Protein AF-A0A514Z861-F1 (afdb_monomer_lite)

Organism: NCBI:txid2592653

Radius of gyration: 28.37 Å; chains: 1; bounding box: 82×59×55 Å

Structure (mmCIF, N/CA/C/O backbone):
data_AF-A0A514Z861-F1
#
_entry.id   AF-A0A514Z861-F1
#
loop_
_atom_site.group_PDB
_atom_site.id
_atom_site.type_symbol
_atom_site.label_atom_id
_atom_site.label_alt_id
_atom_site.label_comp_id
_atom_site.label_asym_id
_atom_site.label_entity_id
_atom_site.label_seq_id
_atom_site.pdbx_PDB_ins_code
_atom_site.Cartn_x
_atom_site.Cartn_y
_atom_site.Cartn_z
_atom_site.occupancy
_atom_site.B_iso_or_equiv
_atom_site.auth_seq_id
_atom_site.auth_comp_id
_atom_site.auth_asym_id
_atom_site.auth_atom_id
_atom_site.pdbx_PDB_model_num
ATOM 1 N N . MET A 1 1 ? 67.200 -24.466 -12.115 1.00 45.59 1 MET A N 1
ATOM 2 C CA . MET A 1 1 ? 67.230 -24.029 -10.704 1.00 45.59 1 MET A CA 1
ATOM 3 C C . MET A 1 1 ? 67.604 -22.562 -10.680 1.00 45.59 1 MET A C 1
ATOM 5 O O . MET A 1 1 ? 68.666 -22.255 -11.194 1.00 45.59 1 MET A O 1
ATOM 9 N N . SER A 1 2 ? 66.689 -21.708 -10.212 1.00 38.06 2 SER A N 1
ATOM 10 C CA . SER A 1 2 ? 66.921 -20.406 -9.550 1.00 38.06 2 SER A CA 1
ATOM 11 C C . SER A 1 2 ? 65.560 -19.720 -9.351 1.00 38.06 2 SER A C 1
ATOM 13 O O . SER A 1 2 ? 65.298 -18.630 -9.844 1.00 38.06 2 SER A O 1
ATOM 15 N N . LEU A 1 3 ? 64.656 -20.430 -8.668 1.00 46.44 3 LEU A N 1
ATOM 16 C CA . LEU A 1 3 ? 63.557 -19.826 -7.914 1.00 46.44 3 LEU A CA 1
ATOM 17 C C . LEU A 1 3 ? 64.110 -19.548 -6.506 1.00 46.44 3 LEU A C 1
ATOM 19 O O . LEU A 1 3 ? 64.851 -20.385 -5.996 1.00 46.44 3 LEU A O 1
ATOM 23 N N . ALA A 1 4 ? 63.682 -18.441 -5.890 1.00 53.41 4 ALA A N 1
ATOM 24 C CA . ALA A 1 4 ? 63.812 -18.119 -4.455 1.00 53.41 4 ALA A CA 1
ATOM 25 C C . ALA A 1 4 ? 64.961 -17.199 -3.974 1.00 53.41 4 ALA A C 1
ATOM 27 O O . ALA A 1 4 ? 65.579 -17.494 -2.958 1.00 53.41 4 ALA A O 1
ATOM 28 N N . ILE A 1 5 ? 65.191 -16.031 -4.603 1.00 54.72 5 ILE A N 1
ATOM 29 C CA . ILE A 1 5 ? 66.008 -14.953 -3.972 1.00 54.72 5 ILE A CA 1
ATOM 30 C C . ILE A 1 5 ? 65.326 -13.561 -3.946 1.00 54.72 5 ILE A C 1
ATOM 32 O O . ILE A 1 5 ? 65.823 -12.639 -3.313 1.00 54.72 5 ILE A O 1
ATOM 36 N N . LEU A 1 6 ? 64.115 -13.389 -4.489 1.00 46.12 6 LEU A N 1
ATOM 37 C CA . LEU A 1 6 ? 63.377 -12.108 -4.412 1.00 46.12 6 LEU A CA 1
ATOM 38 C C . LEU A 1 6 ? 62.141 -12.156 -3.495 1.00 46.12 6 LEU A C 1
ATOM 40 O O . LEU A 1 6 ? 61.155 -11.465 -3.719 1.00 46.12 6 LEU A O 1
ATOM 44 N N . SER A 1 7 ? 62.208 -12.971 -2.437 1.00 54.41 7 SER A N 1
ATOM 45 C CA . SER A 1 7 ? 61.123 -13.190 -1.464 1.00 54.41 7 SER A CA 1
ATOM 46 C C . SER A 1 7 ? 61.353 -12.528 -0.090 1.00 54.41 7 SER A C 1
ATOM 48 O O . SER A 1 7 ? 60.663 -12.882 0.863 1.00 54.41 7 SER A O 1
ATOM 50 N N . LEU A 1 8 ? 62.301 -11.592 0.070 1.00 48.72 8 LEU A N 1
ATOM 51 C CA . LEU A 1 8 ? 62.697 -11.139 1.420 1.00 48.72 8 LEU A CA 1
ATOM 52 C C . LEU A 1 8 ? 62.845 -9.622 1.637 1.00 48.72 8 LEU A C 1
ATOM 54 O O . LEU A 1 8 ? 63.316 -9.219 2.694 1.00 48.72 8 LEU A O 1
ATOM 58 N N . CYS A 1 9 ? 62.420 -8.767 0.699 1.00 49.00 9 CYS A N 1
ATOM 59 C CA . CYS A 1 9 ? 62.578 -7.307 0.858 1.00 49.00 9 CYS A CA 1
ATOM 60 C C . CYS A 1 9 ? 61.275 -6.520 1.084 1.00 49.00 9 CYS A C 1
ATOM 62 O O . CYS A 1 9 ? 61.343 -5.317 1.303 1.00 49.00 9 CYS A O 1
ATOM 64 N N . PHE A 1 10 ? 60.098 -7.158 1.087 1.00 48.47 10 PHE A N 1
ATOM 65 C CA . PHE A 1 10 ? 58.816 -6.437 1.212 1.00 48.47 10 PHE A CA 1
ATOM 66 C C . PHE A 1 10 ? 58.130 -6.533 2.588 1.00 48.47 10 PHE A C 1
ATOM 68 O O . PHE A 1 10 ? 57.122 -5.873 2.812 1.00 48.47 10 PHE A O 1
ATOM 75 N N . ILE A 1 11 ? 58.682 -7.296 3.541 1.00 50.84 11 ILE A N 1
ATOM 76 C CA . ILE A 1 11 ? 58.072 -7.502 4.875 1.00 50.84 11 ILE A CA 1
ATOM 77 C C . ILE A 1 11 ? 58.620 -6.525 5.943 1.00 50.84 11 ILE A C 1
ATOM 79 O O . ILE A 1 11 ? 58.059 -6.405 7.026 1.00 50.84 11 ILE A O 1
ATOM 83 N N . ILE A 1 12 ? 59.656 -5.733 5.641 1.00 49.78 12 ILE A N 1
ATOM 84 C CA . ILE A 1 12 ? 60.311 -4.851 6.635 1.00 49.78 12 ILE A CA 1
ATOM 85 C C . ILE A 1 12 ? 59.717 -3.425 6.679 1.00 49.78 12 ILE A C 1
ATOM 87 O O . ILE A 1 12 ? 59.986 -2.668 7.607 1.00 49.78 12 ILE A O 1
ATOM 91 N N . VAL A 1 13 ? 58.827 -3.053 5.754 1.00 48.34 13 VAL A N 1
ATOM 92 C CA . VAL A 1 13 ? 58.233 -1.696 5.731 1.00 48.34 13 VAL A CA 1
ATOM 93 C C . VAL A 1 13 ? 57.004 -1.557 6.653 1.00 48.34 13 VAL A C 1
ATOM 95 O O . VAL A 1 13 ? 56.568 -0.446 6.935 1.00 48.34 13 VAL A O 1
ATOM 98 N N . LEU A 1 14 ? 56.479 -2.652 7.219 1.00 48.66 14 LEU A N 1
ATOM 99 C CA . LEU A 1 14 ? 55.247 -2.631 8.028 1.00 48.66 14 LEU A CA 1
ATOM 100 C C . LEU A 1 14 ? 55.444 -2.529 9.557 1.00 48.66 14 LEU A C 1
ATOM 102 O O . LEU A 1 14 ? 54.484 -2.709 10.300 1.00 48.66 14 LEU A O 1
ATOM 106 N N . ALA A 1 15 ? 56.650 -2.218 10.050 1.00 47.84 15 ALA A N 1
ATOM 107 C CA . ALA A 1 15 ? 56.965 -2.274 11.488 1.00 47.84 15 ALA A CA 1
ATOM 108 C C . ALA A 1 15 ? 57.441 -0.954 12.142 1.00 47.84 15 ALA A C 1
ATOM 110 O O . ALA A 1 15 ? 57.977 -1.000 13.247 1.00 47.84 15 ALA A O 1
ATOM 111 N N . ILE A 1 16 ? 57.268 0.225 11.516 1.00 50.88 16 ILE A N 1
ATOM 112 C CA . ILE A 1 16 ? 57.826 1.499 12.050 1.00 50.88 16 ILE A CA 1
ATOM 113 C C . ILE A 1 16 ? 56.788 2.634 12.211 1.00 50.88 16 ILE A C 1
ATOM 115 O O . ILE A 1 16 ? 57.152 3.798 12.293 1.00 50.88 16 ILE A O 1
ATOM 119 N N . ILE A 1 17 ? 55.483 2.359 12.337 1.00 47.97 17 ILE A N 1
ATOM 120 C CA . ILE A 1 17 ? 54.522 3.420 12.729 1.00 47.97 17 ILE A CA 1
ATOM 121 C C . ILE A 1 17 ? 53.507 2.909 13.754 1.00 47.97 17 ILE A C 1
ATOM 123 O O . ILE A 1 17 ? 52.303 2.975 13.554 1.00 47.97 17 ILE A O 1
ATOM 127 N N . VAL A 1 18 ? 54.001 2.407 14.886 1.00 43.69 18 VAL A N 1
ATOM 128 C CA . VAL A 1 18 ? 53.246 2.418 16.147 1.00 43.69 18 VAL A CA 1
ATOM 129 C C . VAL A 1 18 ? 54.237 2.620 17.288 1.00 43.69 18 VAL A C 1
ATOM 131 O O . VAL A 1 18 ? 54.869 1.660 17.718 1.00 4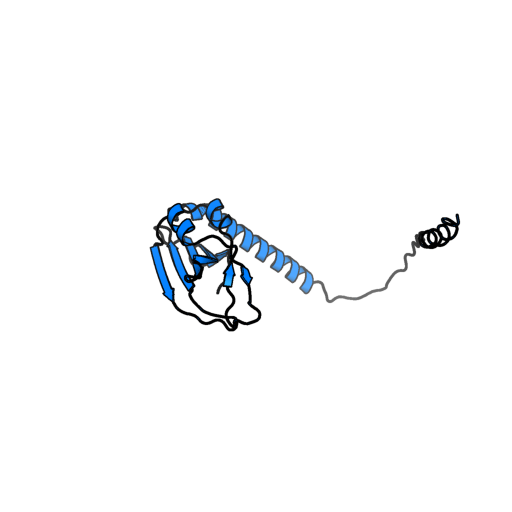3.69 18 VAL A O 1
ATOM 134 N N . LYS A 1 19 ? 54.338 3.841 17.827 1.00 45.97 19 LYS A N 1
ATOM 135 C CA . LYS A 1 19 ? 54.440 4.018 19.282 1.00 45.97 19 LYS A CA 1
ATOM 136 C C . LYS A 1 19 ? 53.659 5.253 19.750 1.00 45.97 19 LYS A C 1
ATOM 138 O O . LYS A 1 19 ? 53.680 6.276 19.069 1.00 45.97 19 LYS A O 1
ATOM 143 N N . PRO A 1 20 ? 52.966 5.136 20.895 1.00 46.28 20 PRO A N 1
ATOM 144 C CA . PRO A 1 20 ? 52.046 6.131 21.424 1.00 46.28 20 PRO A CA 1
ATOM 145 C C . PRO A 1 20 ? 52.799 7.177 22.252 1.00 46.28 20 PRO A C 1
ATOM 147 O O . PRO A 1 20 ? 53.712 6.838 23.004 1.00 46.28 20 PRO A O 1
ATOM 150 N N . SER A 1 21 ? 52.377 8.437 22.185 1.00 39.91 21 SER A N 1
ATOM 151 C CA . SER A 1 21 ? 52.744 9.441 23.184 1.00 39.91 21 SER A CA 1
ATOM 152 C C . SER A 1 21 ? 51.480 10.059 23.776 1.00 39.91 21 SER A C 1
ATOM 154 O O . SER A 1 21 ? 50.818 10.919 23.201 1.00 39.91 21 SER A O 1
ATOM 156 N N . LEU A 1 22 ? 51.143 9.575 24.972 1.00 45.66 22 LEU A N 1
ATOM 157 C CA . LEU A 1 22 ? 50.303 10.278 25.931 1.00 45.66 22 LEU A CA 1
ATOM 158 C C . LEU A 1 22 ? 50.969 11.621 26.250 1.00 45.66 22 LEU A C 1
ATOM 160 O O . LEU A 1 22 ? 51.974 11.670 26.955 1.00 45.66 22 LEU A O 1
ATOM 164 N N . SER A 1 23 ? 50.400 12.711 25.742 1.00 40.53 23 SER A N 1
ATOM 165 C CA . SER A 1 23 ? 50.664 14.053 26.252 1.00 40.53 23 SER A CA 1
ATOM 166 C C . SER A 1 23 ? 49.422 14.532 26.988 1.00 40.53 23 SER A C 1
ATOM 168 O O . SER A 1 23 ? 48.478 15.056 26.401 1.00 40.53 23 SER A O 1
ATOM 170 N N . ALA A 1 24 ? 49.418 14.319 28.303 1.00 41.91 24 ALA A N 1
ATOM 171 C CA . ALA A 1 24 ? 48.596 15.109 29.197 1.00 41.91 24 ALA A CA 1
ATOM 172 C C . ALA A 1 24 ? 49.200 16.518 29.249 1.00 41.91 24 ALA A C 1
ATOM 174 O O . ALA A 1 24 ? 50.300 16.711 29.768 1.00 41.91 24 ALA A O 1
ATOM 175 N N . ARG A 1 25 ? 48.485 17.511 28.719 1.00 34.50 25 ARG A N 1
ATOM 176 C CA . ARG A 1 25 ? 48.776 18.916 29.004 1.00 34.50 25 ARG A CA 1
ATOM 177 C C . ARG A 1 25 ? 47.478 19.691 29.158 1.00 34.50 25 ARG A C 1
ATOM 179 O O . ARG A 1 25 ? 46.867 20.133 28.191 1.00 34.50 25 ARG A O 1
ATOM 186 N N . ALA A 1 26 ? 47.079 19.860 30.414 1.00 40.00 26 ALA A N 1
ATOM 187 C CA . ALA A 1 26 ? 46.117 20.869 30.807 1.00 40.00 26 ALA A CA 1
ATOM 188 C C . ALA A 1 26 ? 46.705 22.248 30.492 1.00 40.00 26 ALA A C 1
ATOM 190 O O . ALA A 1 26 ? 47.715 22.644 31.073 1.00 40.00 26 ALA A O 1
ATOM 191 N N . THR A 1 27 ? 46.064 22.984 29.585 1.00 36.47 27 THR A N 1
ATOM 192 C CA . THR A 1 27 ? 46.238 24.434 29.504 1.00 36.47 27 THR A CA 1
ATOM 193 C C . THR A 1 27 ? 44.865 25.075 29.369 1.00 36.47 27 THR A C 1
ATOM 195 O O . THR A 1 27 ? 44.189 24.971 28.354 1.00 36.47 27 THR A O 1
ATOM 198 N N . LYS A 1 28 ? 44.469 25.676 30.487 1.00 36.00 28 LYS A N 1
ATOM 199 C CA . LYS A 1 28 ? 43.400 26.644 30.715 1.00 36.00 28 LYS A CA 1
ATOM 200 C C . LYS A 1 28 ? 43.135 27.523 29.481 1.00 36.00 28 LYS A C 1
ATOM 202 O O . LYS A 1 28 ? 43.966 28.363 29.148 1.00 36.00 28 LYS A O 1
ATOM 207 N N . LEU A 1 29 ? 41.970 27.360 28.852 1.00 35.94 29 LEU A N 1
ATOM 208 C CA . LEU A 1 29 ? 41.424 28.340 27.913 1.00 35.94 29 LEU A CA 1
ATOM 209 C C . LEU A 1 29 ? 40.447 29.244 28.662 1.00 35.94 29 LEU A C 1
ATOM 211 O O . LEU A 1 29 ? 39.468 28.815 29.269 1.00 35.94 29 LEU A O 1
ATOM 215 N N . THR A 1 30 ? 40.816 30.512 28.667 1.00 34.81 30 THR A N 1
ATOM 216 C CA . THR A 1 30 ? 40.088 31.662 29.173 1.00 34.81 30 THR A CA 1
ATOM 217 C C . THR A 1 30 ? 38.778 31.877 28.421 1.00 34.81 30 THR A C 1
ATOM 219 O O . THR A 1 30 ? 38.778 31.966 27.200 1.00 34.81 30 THR A O 1
ATOM 222 N N . ASN A 1 31 ? 37.703 32.024 29.196 1.00 39.50 31 ASN A N 1
ATOM 223 C CA . ASN A 1 31 ? 36.608 32.979 29.011 1.00 39.50 31 ASN A CA 1
ATOM 224 C C . ASN A 1 31 ? 36.134 33.230 27.562 1.00 39.50 31 ASN A C 1
ATOM 226 O O . ASN A 1 31 ? 36.610 34.147 26.896 1.00 39.50 31 ASN A O 1
ATOM 230 N N . ILE A 1 32 ? 35.118 32.478 27.131 1.00 36.22 32 ILE A N 1
ATOM 231 C CA . ILE A 1 32 ? 34.168 32.935 26.112 1.00 36.22 32 ILE A CA 1
ATOM 232 C C . ILE A 1 32 ? 32.835 33.142 26.831 1.00 36.22 32 ILE A C 1
ATOM 234 O O . ILE A 1 32 ? 32.162 32.189 27.225 1.00 36.22 32 ILE A O 1
ATOM 238 N N . GLN A 1 33 ? 32.490 34.409 27.046 1.00 35.03 33 GLN A N 1
ATOM 239 C CA . GLN A 1 33 ? 31.157 34.825 27.456 1.00 35.03 33 GLN A CA 1
ATOM 240 C C . GLN A 1 33 ? 30.138 34.445 26.373 1.00 35.03 33 GLN A C 1
ATOM 242 O O . GLN A 1 33 ? 30.269 34.849 25.223 1.00 35.03 33 GLN A O 1
ATOM 247 N N . ASN A 1 34 ? 29.122 33.692 26.803 1.00 41.59 34 ASN A N 1
ATOM 248 C CA . ASN A 1 34 ? 27.729 33.689 26.352 1.00 41.59 34 ASN A CA 1
ATOM 249 C C . ASN A 1 34 ? 27.425 34.038 24.885 1.00 41.59 34 ASN A C 1
ATOM 251 O O . ASN A 1 34 ? 27.356 35.211 24.529 1.00 41.59 34 ASN A O 1
ATOM 255 N N . SER A 1 35 ? 27.027 33.026 24.105 1.00 39.84 35 SER A N 1
ATOM 256 C CA . SER A 1 35 ? 25.833 33.077 23.228 1.00 39.84 35 SER A CA 1
ATOM 257 C C . SER A 1 35 ? 25.621 31.758 22.462 1.00 39.84 35 SER A C 1
ATOM 259 O O . SER A 1 35 ? 25.651 31.727 21.238 1.00 39.84 35 SER A O 1
ATOM 261 N N . SER A 1 36 ? 25.421 30.624 23.150 1.00 40.62 36 SER A N 1
ATOM 262 C CA . SER A 1 36 ? 25.130 29.345 22.452 1.00 40.62 36 SER A CA 1
ATOM 263 C C . SER A 1 36 ? 24.279 28.351 23.256 1.00 40.62 36 SER A C 1
ATOM 265 O O . SER A 1 36 ? 24.339 27.157 23.021 1.00 40.62 36 SER A O 1
ATOM 267 N N . SER A 1 37 ? 23.475 28.801 24.227 1.00 42.41 37 SER A N 1
ATOM 268 C CA . SER A 1 37 ? 22.656 27.892 25.058 1.00 42.41 37 SER A CA 1
ATOM 269 C C . SER A 1 37 ? 21.188 27.783 24.632 1.00 42.41 37 SER A C 1
ATOM 271 O O . SER A 1 37 ? 20.432 27.035 25.254 1.00 42.41 37 SER A O 1
ATOM 273 N N . VAL A 1 38 ? 20.776 28.519 23.593 1.00 46.38 38 VAL A N 1
ATOM 274 C CA . VAL A 1 38 ? 19.392 28.510 23.092 1.00 46.38 38 VAL A CA 1
ATOM 275 C C . VAL A 1 38 ? 19.245 27.609 21.861 1.00 46.38 38 VAL A C 1
ATOM 277 O O . VAL A 1 38 ? 18.265 26.880 21.793 1.00 46.38 38 VAL A O 1
ATOM 280 N N . SER A 1 39 ? 20.211 27.570 20.932 1.00 44.88 39 SER A N 1
ATOM 281 C CA . SER A 1 39 ? 20.106 26.722 19.728 1.00 44.88 39 SER A CA 1
ATOM 282 C C . SER A 1 39 ? 20.169 25.234 20.046 1.00 44.88 39 SER A C 1
ATOM 284 O O . SER A 1 39 ? 19.359 24.474 19.530 1.00 44.88 39 SER A O 1
ATOM 286 N N . ASP A 1 40 ? 21.079 24.824 20.929 1.00 38.78 40 ASP A N 1
ATOM 287 C CA . ASP A 1 40 ? 21.354 23.401 21.156 1.00 38.78 40 ASP A CA 1
ATOM 288 C C . ASP A 1 40 ? 20.242 22.746 21.981 1.00 38.78 40 ASP A C 1
ATOM 290 O O . ASP A 1 40 ? 19.796 21.646 21.666 1.00 38.78 40 ASP A O 1
ATOM 294 N N . LYS A 1 41 ? 19.683 23.477 22.956 1.00 42.44 41 LYS A N 1
ATOM 295 C CA . LYS A 1 41 ? 18.496 23.033 23.701 1.00 42.44 41 LYS A CA 1
ATOM 296 C C . LYS A 1 41 ? 17.253 22.979 22.822 1.00 42.44 41 LYS A C 1
ATOM 298 O O . LYS A 1 41 ? 16.492 22.028 22.924 1.00 42.44 41 LYS A O 1
ATOM 303 N N . VAL A 1 42 ? 17.045 23.969 21.952 1.00 49.66 42 VAL A N 1
ATOM 304 C CA . VAL A 1 42 ? 15.900 23.981 21.028 1.00 49.66 42 VAL A CA 1
ATOM 305 C C . VAL A 1 42 ? 16.033 22.865 19.988 1.00 49.66 42 VAL A C 1
ATOM 307 O O . VAL A 1 42 ? 15.038 22.231 19.655 1.00 49.66 42 VAL A O 1
ATOM 310 N N . TYR A 1 43 ? 17.243 22.564 19.511 1.00 45.09 43 TYR A N 1
ATOM 311 C CA . TYR A 1 43 ? 17.479 21.475 18.564 1.00 45.09 43 TYR A CA 1
ATOM 312 C C . TYR A 1 43 ? 17.272 20.095 19.203 1.00 45.09 43 TYR A C 1
ATOM 314 O O . TYR A 1 43 ? 16.548 19.277 18.643 1.00 45.09 43 TYR A O 1
ATOM 322 N N . GLU A 1 44 ? 17.817 19.846 20.397 1.00 49.31 44 GLU A N 1
ATOM 323 C CA . GLU A 1 44 ? 17.589 18.588 21.124 1.00 49.31 44 GLU A CA 1
ATOM 324 C C . GLU A 1 44 ? 16.123 18.406 21.533 1.00 49.31 44 GLU A C 1
ATOM 326 O O . GLU A 1 44 ? 15.579 17.306 21.433 1.00 49.31 44 GLU A O 1
ATOM 331 N N . GLN A 1 45 ? 15.454 19.481 21.952 1.00 49.28 45 GLN A N 1
ATOM 332 C CA . GLN A 1 45 ? 14.058 19.433 22.376 1.00 49.28 45 GLN A CA 1
ATOM 333 C C . GLN A 1 45 ? 13.109 19.221 21.188 1.00 49.28 45 GLN A C 1
ATOM 335 O O . GLN A 1 45 ? 12.189 18.416 21.305 1.00 49.28 45 GLN A O 1
ATOM 340 N N . ASN A 1 46 ? 13.381 19.843 20.032 1.00 45.62 46 ASN A N 1
ATOM 341 C CA . ASN A 1 46 ? 12.644 19.598 18.787 1.00 45.62 46 ASN A CA 1
ATOM 342 C C . ASN A 1 46 ? 12.928 18.208 18.200 1.00 45.62 46 ASN A C 1
ATOM 344 O O . ASN A 1 46 ? 12.040 17.576 17.636 1.00 45.62 46 ASN A O 1
ATOM 348 N N . LEU A 1 47 ? 14.158 17.701 18.318 1.00 50.66 47 LEU A N 1
ATOM 349 C CA . LEU A 1 47 ? 14.491 16.351 17.867 1.00 50.66 47 LEU A CA 1
ATOM 350 C C . LEU A 1 47 ? 13.786 15.300 18.736 1.00 50.66 47 LEU A C 1
ATOM 352 O O . LEU A 1 47 ? 13.193 14.363 18.209 1.00 50.66 47 LEU A O 1
ATOM 356 N N . SER A 1 48 ? 13.790 15.492 20.055 1.00 56.50 48 SER A N 1
ATOM 357 C CA . SER A 1 48 ? 13.115 14.615 21.015 1.00 56.50 48 SER A CA 1
ATOM 358 C C . SER A 1 48 ? 11.590 14.632 20.853 1.00 56.50 48 SER A C 1
ATOM 360 O O . SER A 1 48 ? 10.969 13.568 20.828 1.00 56.50 48 SER A O 1
ATOM 362 N N . SER A 1 49 ? 10.975 15.806 20.658 1.00 57.38 49 SER A N 1
ATOM 363 C CA . SER A 1 49 ? 9.527 15.915 20.434 1.00 57.38 49 SER A CA 1
ATOM 364 C C . SER A 1 49 ? 9.090 15.280 19.114 1.00 57.38 49 SER A C 1
ATOM 366 O O . SER A 1 49 ? 8.118 14.532 19.103 1.00 57.38 49 SER A O 1
ATOM 368 N N . ASN A 1 50 ? 9.840 15.483 18.027 1.00 58.84 50 ASN A N 1
ATOM 369 C CA . ASN A 1 50 ? 9.542 14.868 16.730 1.00 58.84 50 ASN A CA 1
ATOM 370 C C . ASN A 1 50 ? 9.691 13.336 16.762 1.00 58.84 50 ASN A C 1
ATOM 372 O O . ASN A 1 50 ? 8.908 12.620 16.136 1.00 58.84 50 ASN A O 1
ATOM 376 N N . ILE A 1 51 ? 10.673 12.815 17.509 1.00 62.62 51 ILE A N 1
ATOM 377 C CA . ILE A 1 51 ? 10.842 11.368 17.711 1.00 62.62 51 ILE A CA 1
ATOM 378 C C . ILE A 1 51 ? 9.683 10.800 18.540 1.00 62.62 51 ILE A C 1
ATOM 380 O O . ILE A 1 51 ? 9.139 9.755 18.179 1.00 62.62 51 ILE A O 1
ATOM 384 N N . ALA A 1 52 ? 9.279 11.484 19.614 1.00 60.59 52 ALA A N 1
ATOM 385 C CA . ALA A 1 52 ? 8.160 11.066 20.455 1.00 60.59 52 ALA A CA 1
ATOM 386 C C . ALA A 1 52 ? 6.827 11.082 19.687 1.00 60.59 52 ALA A C 1
ATOM 388 O O . ALA A 1 52 ? 6.089 10.099 19.729 1.00 60.59 52 ALA A O 1
ATOM 389 N N . GLU A 1 53 ? 6.566 12.137 18.911 1.00 61.78 53 GLU A N 1
ATOM 390 C CA . GLU A 1 53 ? 5.371 12.259 18.073 1.00 61.78 53 GLU A CA 1
ATOM 391 C C . GLU A 1 53 ? 5.337 11.173 16.987 1.00 61.78 53 GLU A C 1
ATOM 393 O O . GLU A 1 53 ? 4.297 10.561 16.751 1.00 61.78 53 GLU A O 1
ATOM 398 N N . SER A 1 54 ? 6.481 10.859 16.367 1.00 66.38 54 SER A N 1
ATOM 399 C CA . SER A 1 54 ? 6.596 9.762 15.397 1.00 66.38 54 SER A CA 1
ATOM 400 C C . SER A 1 54 ? 6.357 8.385 16.034 1.00 66.38 54 SER A C 1
ATOM 402 O O . SER A 1 54 ? 5.696 7.533 15.437 1.00 66.38 54 SER A O 1
ATOM 404 N N . ALA A 1 55 ? 6.862 8.155 17.249 1.00 69.38 55 ALA A N 1
ATOM 405 C CA . ALA A 1 55 ? 6.687 6.895 17.969 1.00 69.38 55 ALA A CA 1
ATOM 406 C C . ALA A 1 55 ? 5.234 6.680 18.423 1.00 69.38 55 ALA A C 1
ATOM 408 O O . ALA A 1 55 ? 4.694 5.586 18.252 1.00 69.38 55 ALA A O 1
ATOM 409 N N . GLU A 1 56 ? 4.583 7.723 18.941 1.00 74.31 56 GLU A N 1
ATOM 410 C CA . GLU A 1 56 ? 3.170 7.689 19.325 1.00 74.31 56 GLU A CA 1
ATOM 411 C C . GLU A 1 56 ? 2.278 7.405 18.114 1.00 74.31 56 GLU A C 1
ATOM 413 O O . GLU A 1 56 ? 1.455 6.490 18.138 1.00 74.31 56 GLU A O 1
ATOM 418 N N . LYS A 1 57 ? 2.518 8.118 17.011 1.00 69.88 57 LYS A N 1
ATOM 419 C CA . LYS A 1 57 ? 1.851 7.911 15.724 1.00 69.88 57 LYS A CA 1
ATOM 420 C C . LYS A 1 57 ? 1.983 6.462 15.244 1.00 69.88 57 LYS A C 1
ATOM 422 O O . LYS A 1 57 ? 0.974 5.821 14.946 1.00 69.88 57 LYS A O 1
ATOM 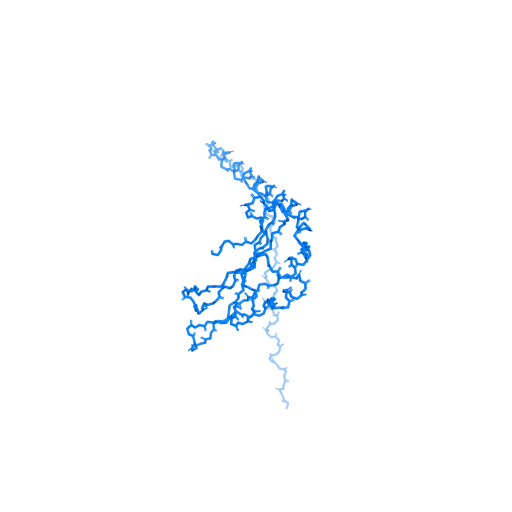427 N N . LYS A 1 58 ? 3.193 5.894 15.253 1.00 71.19 58 LYS A N 1
ATOM 428 C CA . LYS A 1 58 ? 3.432 4.488 14.876 1.00 71.19 58 LYS A CA 1
ATOM 429 C C . LYS A 1 58 ? 2.725 3.488 15.791 1.00 71.19 58 LYS A C 1
ATOM 431 O O . LYS A 1 58 ? 2.205 2.485 15.303 1.00 71.19 58 LYS A O 1
ATOM 436 N N . GLU A 1 59 ? 2.667 3.747 17.093 1.00 78.62 59 GLU A N 1
ATOM 437 C CA . GLU A 1 59 ? 1.971 2.871 18.039 1.00 78.62 59 GLU A CA 1
ATOM 438 C C . GLU A 1 59 ? 0.446 2.935 17.866 1.00 78.62 59 GLU A C 1
ATOM 440 O O . GLU A 1 59 ? -0.234 1.908 17.920 1.00 78.62 59 GLU A O 1
ATOM 445 N N . ILE A 1 60 ? -0.101 4.120 17.592 1.00 76.44 60 ILE A N 1
ATOM 446 C CA . ILE A 1 60 ? -1.511 4.293 17.229 1.00 76.44 60 ILE A CA 1
ATOM 447 C C . ILE A 1 60 ? -1.813 3.537 15.929 1.00 76.44 60 ILE A C 1
ATOM 449 O O . ILE A 1 60 ? -2.791 2.792 15.870 1.00 76.44 60 ILE A O 1
ATOM 453 N N . ALA A 1 61 ? -0.972 3.673 14.904 1.00 75.62 61 ALA A N 1
ATOM 454 C CA . ALA A 1 61 ? -1.087 2.917 13.660 1.00 75.62 61 ALA A CA 1
ATOM 455 C C . ALA A 1 61 ? -1.093 1.402 13.912 1.00 75.62 61 ALA A C 1
ATOM 457 O O . ALA A 1 61 ? -2.006 0.705 13.469 1.00 75.62 61 ALA A O 1
ATOM 458 N N . ARG A 1 62 ? -0.145 0.895 14.708 1.00 80.31 62 ARG A N 1
ATOM 459 C CA . ARG A 1 62 ? -0.062 -0.526 15.072 1.00 80.31 62 ARG A CA 1
ATOM 460 C C . ARG A 1 62 ? -1.337 -1.033 15.751 1.00 80.31 62 ARG A C 1
ATOM 462 O O . ARG A 1 62 ? -1.773 -2.139 15.456 1.00 80.31 62 ARG A O 1
ATOM 469 N N . LYS A 1 63 ? -1.933 -0.242 16.650 1.00 83.44 63 LYS A N 1
ATOM 470 C CA . LYS A 1 63 ? -3.162 -0.612 17.378 1.00 83.44 63 LYS A CA 1
ATOM 471 C C . LYS A 1 63 ? -4.421 -0.600 16.514 1.00 83.44 63 LYS A C 1
ATOM 473 O O . LYS A 1 63 ? -5.386 -1.268 16.870 1.00 83.44 63 LYS A O 1
ATOM 478 N N . ASN A 1 64 ? -4.440 0.174 15.430 1.00 84.38 64 ASN A N 1
ATOM 479 C CA . ASN A 1 64 ? -5.658 0.402 14.653 1.00 84.38 64 ASN A CA 1
ATOM 480 C C . ASN A 1 64 ? -5.634 -0.234 13.255 1.00 84.38 64 ASN A C 1
ATOM 482 O O . ASN A 1 64 ? -6.696 -0.381 12.660 1.00 84.38 64 ASN A O 1
ATOM 486 N N . ILE A 1 65 ? -4.478 -0.670 12.743 1.00 90.44 65 ILE A N 1
ATOM 487 C CA . ILE A 1 65 ? -4.370 -1.253 11.395 1.00 90.44 65 ILE A CA 1
ATOM 488 C C . ILE A 1 65 ? -5.230 -2.508 11.194 1.00 90.44 65 ILE A C 1
ATOM 490 O O . ILE A 1 65 ? -5.739 -2.732 10.103 1.00 90.44 65 ILE A O 1
ATOM 494 N N . GLU A 1 66 ? -5.462 -3.286 12.253 1.00 89.06 66 GLU A N 1
ATOM 495 C CA . GLU A 1 66 ? -6.317 -4.484 12.221 1.00 89.06 66 GLU A CA 1
ATOM 496 C C . GLU A 1 66 ? -7.802 -4.159 11.979 1.00 89.06 66 GLU A C 1
ATOM 498 O O . GLU A 1 66 ? -8.590 -5.048 11.664 1.00 89.06 66 GLU A O 1
ATOM 503 N N . ARG A 1 67 ? -8.201 -2.883 12.089 1.00 90.94 67 ARG A N 1
ATOM 504 C CA . ARG A 1 67 ? -9.544 -2.416 11.711 1.00 90.94 67 ARG A CA 1
ATOM 505 C C . ARG A 1 67 ? -9.738 -2.347 10.198 1.00 90.94 67 ARG A C 1
ATOM 507 O O . ARG A 1 67 ? -10.871 -2.223 9.740 1.00 90.94 67 ARG A O 1
ATOM 514 N N . VAL A 1 68 ? -8.653 -2.399 9.428 1.00 94.69 68 VAL A N 1
ATOM 515 C CA . VAL A 1 68 ? -8.695 -2.506 7.972 1.00 94.69 68 VAL A CA 1
ATOM 516 C C . VAL A 1 68 ? -8.721 -3.991 7.615 1.00 94.69 68 VAL A C 1
ATOM 518 O O . VAL A 1 68 ? -7.774 -4.728 7.887 1.00 94.69 68 VAL A O 1
ATOM 521 N N . VAL A 1 69 ? -9.821 -4.449 7.015 1.00 93.31 69 VAL A N 1
ATOM 522 C CA . VAL A 1 69 ? -10.032 -5.876 6.723 1.00 93.31 69 VAL A CA 1
ATOM 523 C C . VAL A 1 69 ? -8.878 -6.443 5.888 1.00 93.31 69 VAL A C 1
ATOM 525 O O . VAL A 1 69 ? -8.458 -5.848 4.899 1.00 93.31 69 VAL A O 1
ATOM 528 N N . GLY A 1 70 ? -8.369 -7.607 6.307 1.00 93.94 70 GLY A N 1
ATOM 529 C CA . GLY A 1 70 ? -7.295 -8.334 5.622 1.00 93.94 70 GLY A CA 1
ATOM 530 C C . GLY A 1 70 ? -5.876 -7.890 5.983 1.00 93.94 70 GLY A C 1
ATOM 531 O O . GLY A 1 70 ? -4.924 -8.646 5.742 1.00 93.94 70 GLY A O 1
ATOM 532 N N . TRP A 1 71 ? -5.728 -6.726 6.619 1.00 95.62 71 TRP A N 1
ATOM 533 C CA . TRP A 1 71 ? -4.444 -6.144 6.987 1.00 95.62 71 TRP A CA 1
ATOM 534 C C . TRP A 1 71 ? -4.049 -6.414 8.438 1.00 95.62 71 TRP A C 1
ATOM 536 O O . TRP A 1 71 ? -4.862 -6.482 9.353 1.00 95.62 71 TRP A O 1
ATOM 546 N N . THR A 1 72 ? -2.739 -6.527 8.640 1.00 93.62 72 THR A N 1
ATOM 547 C CA . THR A 1 72 ? -2.077 -6.469 9.946 1.00 93.62 72 THR A CA 1
ATOM 548 C C . THR A 1 72 ? -0.801 -5.652 9.793 1.00 93.62 72 THR A C 1
ATOM 550 O O . THR A 1 72 ? -0.298 -5.487 8.675 1.00 93.62 72 THR A O 1
ATOM 553 N N . MET A 1 73 ? -0.217 -5.195 10.904 1.00 90.38 73 MET A N 1
ATOM 554 C CA . MET A 1 73 ? 1.055 -4.466 10.846 1.00 90.38 73 MET A CA 1
ATOM 555 C C . MET A 1 73 ? 2.171 -5.315 10.222 1.00 90.38 73 MET A C 1
ATOM 557 O O . MET A 1 73 ? 2.993 -4.807 9.464 1.00 90.38 73 MET A O 1
ATOM 561 N N . ASN A 1 74 ? 2.172 -6.625 10.481 1.00 92.62 74 ASN A N 1
ATOM 562 C CA . ASN A 1 74 ? 3.151 -7.543 9.903 1.00 92.62 74 ASN A CA 1
ATOM 563 C C . ASN A 1 74 ? 3.016 -7.631 8.381 1.00 92.62 74 ASN A C 1
ATOM 565 O O . ASN A 1 74 ? 4.023 -7.539 7.683 1.00 92.62 74 ASN A O 1
ATOM 569 N N . LYS A 1 75 ? 1.787 -7.757 7.866 1.00 95.25 75 LYS A N 1
ATOM 570 C CA . LYS A 1 75 ? 1.536 -7.787 6.420 1.00 95.25 75 LYS A CA 1
ATOM 571 C C . LYS A 1 75 ? 1.933 -6.471 5.762 1.00 95.25 75 LYS A C 1
ATOM 573 O O . LYS A 1 75 ? 2.663 -6.484 4.779 1.00 95.25 75 LYS A O 1
ATOM 578 N N . TYR A 1 76 ? 1.535 -5.342 6.350 1.00 95.62 76 TYR A N 1
ATOM 579 C CA . TYR A 1 76 ? 1.923 -4.015 5.872 1.00 95.62 76 TYR A CA 1
ATOM 580 C C . TYR A 1 76 ? 3.448 -3.853 5.812 1.00 95.62 76 TYR A C 1
ATOM 582 O O . TYR A 1 76 ? 3.995 -3.461 4.780 1.00 95.62 76 TYR A O 1
ATOM 590 N N . ASN A 1 77 ? 4.165 -4.232 6.872 1.00 93.50 77 ASN A N 1
ATOM 591 C CA . ASN A 1 77 ? 5.627 -4.165 6.914 1.00 93.50 77 ASN A CA 1
ATOM 592 C C . ASN A 1 77 ? 6.298 -5.119 5.917 1.00 93.50 77 ASN A C 1
ATOM 594 O O . ASN A 1 77 ? 7.337 -4.769 5.361 1.00 93.50 77 ASN A O 1
ATOM 598 N N . ALA A 1 78 ? 5.700 -6.284 5.656 1.00 96.06 78 ALA A N 1
ATOM 599 C CA . ALA A 1 78 ? 6.213 -7.274 4.714 1.00 96.06 78 ALA A CA 1
ATOM 600 C C . ALA A 1 78 ? 6.095 -6.849 3.239 1.00 96.06 78 ALA A C 1
ATOM 602 O O . ALA A 1 78 ? 6.799 -7.412 2.398 1.00 96.06 78 ALA A O 1
ATOM 603 N N . VAL A 1 79 ? 5.257 -5.855 2.913 1.00 96.88 79 VAL A N 1
ATOM 604 C CA . VAL A 1 79 ? 5.183 -5.287 1.558 1.00 96.88 79 VAL A CA 1
ATOM 605 C C . VAL A 1 79 ? 6.518 -4.633 1.198 1.00 96.88 79 VAL A C 1
ATOM 607 O O . VAL A 1 79 ? 6.920 -3.639 1.815 1.00 96.88 79 VAL A O 1
ATOM 610 N N . LYS A 1 80 ? 7.190 -5.182 0.185 1.00 96.31 80 LYS A N 1
ATOM 611 C CA . LYS A 1 80 ? 8.452 -4.680 -0.361 1.00 96.31 80 LYS A CA 1
ATOM 612 C C . LYS A 1 80 ? 8.171 -3.709 -1.496 1.00 96.31 80 LYS A C 1
ATOM 614 O O . LYS A 1 80 ? 7.369 -4.006 -2.378 1.00 96.31 80 LYS A O 1
ATOM 619 N N . LEU A 1 81 ? 8.858 -2.574 -1.476 1.00 93.38 81 LEU A N 1
ATOM 620 C CA . LEU A 1 81 ? 8.797 -1.605 -2.563 1.00 93.38 81 LEU A CA 1
ATOM 621 C C . LEU A 1 81 ? 9.772 -2.018 -3.664 1.00 93.38 81 LEU A C 1
ATOM 623 O O . LEU A 1 81 ? 10.893 -2.443 -3.373 1.00 93.38 81 LEU A O 1
ATOM 627 N N . ALA A 1 82 ? 9.335 -1.915 -4.911 1.00 91.75 82 ALA A N 1
ATOM 628 C CA . ALA A 1 82 ? 10.173 -2.158 -6.069 1.00 91.75 82 ALA A CA 1
ATOM 629 C C . ALA A 1 82 ? 11.228 -1.061 -6.234 1.00 91.75 82 ALA A C 1
ATOM 631 O O . ALA A 1 82 ? 10.981 0.118 -5.978 1.00 91.75 82 ALA A O 1
ATOM 632 N N . GLY A 1 83 ? 12.412 -1.464 -6.688 1.00 88.25 83 GLY A N 1
ATOM 633 C CA . GLY A 1 83 ? 13.464 -0.545 -7.102 1.00 88.25 83 GLY A CA 1
ATOM 634 C C . GLY A 1 83 ? 13.311 -0.183 -8.574 1.00 88.25 83 GLY A C 1
ATOM 635 O O . GLY A 1 83 ? 12.920 -1.025 -9.381 1.00 88.25 83 GLY A O 1
ATOM 636 N N . PHE A 1 84 ? 13.650 1.057 -8.921 1.00 85.69 84 PHE A N 1
ATOM 637 C CA . PHE A 1 84 ? 13.699 1.508 -10.308 1.00 85.69 84 PHE A CA 1
ATOM 638 C C . PHE A 1 84 ? 15.021 1.092 -10.965 1.00 85.69 84 PHE A C 1
ATOM 640 O O . PHE A 1 84 ? 16.101 1.396 -10.450 1.00 85.69 84 PHE A O 1
ATOM 647 N N . VAL A 1 85 ? 14.941 0.423 -12.113 1.00 85.19 85 VAL A N 1
ATOM 648 C CA . VAL A 1 85 ? 16.086 -0.010 -12.918 1.00 85.19 85 VAL A CA 1
ATOM 649 C C . VAL A 1 85 ? 16.009 0.663 -14.280 1.00 85.19 85 VAL A C 1
ATOM 651 O O . VAL A 1 85 ? 15.108 0.390 -15.065 1.00 85.19 85 VAL A O 1
ATOM 654 N N . SER A 1 86 ? 16.967 1.542 -14.573 1.00 80.31 86 SER A N 1
ATOM 655 C CA . SER A 1 86 ? 17.077 2.174 -15.886 1.00 80.31 86 SER A CA 1
ATOM 656 C C . SER A 1 86 ? 17.803 1.272 -16.882 1.00 80.31 86 SER A C 1
ATOM 658 O O . SER A 1 86 ? 18.809 0.633 -16.561 1.00 80.31 86 SER A O 1
ATOM 660 N N . HIS A 1 87 ? 17.330 1.269 -18.127 1.00 76.94 87 HIS A N 1
ATOM 661 C CA . HIS A 1 87 ? 17.980 0.551 -19.220 1.00 76.94 87 HIS A CA 1
ATOM 662 C C . HIS A 1 87 ? 18.784 1.514 -20.085 1.00 76.94 87 HIS A C 1
ATOM 664 O O . HIS A 1 87 ? 18.352 2.620 -20.389 1.00 76.94 87 HIS A O 1
ATOM 670 N N . LYS A 1 88 ? 19.969 1.085 -20.535 1.00 68.94 88 LYS A N 1
ATOM 671 C CA . LYS A 1 88 ? 20.921 1.942 -21.270 1.00 68.94 88 LYS A CA 1
ATOM 672 C C . LYS A 1 88 ? 20.350 2.553 -22.565 1.00 68.94 88 LYS A C 1
ATOM 674 O O . LYS A 1 88 ? 20.864 3.568 -23.022 1.00 68.94 88 LYS A O 1
ATOM 679 N N . ASN A 1 89 ? 19.309 1.942 -23.135 1.00 67.25 89 ASN A N 1
ATOM 680 C CA . ASN A 1 89 ? 18.710 2.322 -24.418 1.00 67.25 89 ASN A CA 1
ATOM 681 C C . ASN A 1 89 ? 17.202 2.622 -24.335 1.00 67.25 89 ASN A C 1
ATOM 683 O O . ASN A 1 89 ? 16.594 2.880 -25.372 1.00 67.25 89 ASN A O 1
ATOM 687 N N . ASP A 1 90 ? 16.604 2.587 -23.142 1.00 63.34 90 ASP A N 1
ATOM 688 C CA . ASP A 1 90 ? 15.195 2.921 -22.943 1.00 63.34 90 ASP A CA 1
ATOM 689 C C . ASP A 1 90 ? 15.107 4.150 -22.036 1.00 63.34 90 ASP A C 1
ATOM 691 O O . ASP A 1 90 ? 15.753 4.225 -20.991 1.00 63.34 90 ASP A O 1
ATOM 695 N N . LYS A 1 91 ? 14.331 5.150 -22.463 1.00 60.78 91 LYS A N 1
ATOM 696 C CA . LYS A 1 91 ? 14.036 6.323 -21.625 1.00 60.78 91 LYS A CA 1
ATOM 697 C C . LYS A 1 91 ? 13.112 5.962 -20.463 1.00 60.78 91 LYS A C 1
ATOM 699 O O . LYS A 1 91 ? 12.935 6.775 -19.563 1.00 60.78 91 LYS A O 1
ATOM 704 N N . ASN A 1 92 ? 12.531 4.770 -20.508 1.00 67.69 92 ASN A N 1
ATOM 705 C CA . ASN A 1 92 ? 11.721 4.185 -19.467 1.00 67.69 92 ASN A CA 1
ATOM 706 C C . ASN A 1 92 ? 12.555 3.128 -18.743 1.00 67.69 92 ASN A C 1
ATOM 708 O O . ASN A 1 92 ? 13.156 2.261 -19.372 1.00 67.69 92 ASN A O 1
ATOM 712 N N . GLY A 1 93 ? 12.645 3.239 -17.423 1.00 72.69 93 GLY A N 1
ATOM 713 C CA . GLY A 1 93 ? 13.114 2.129 -16.601 1.00 72.69 93 GLY A CA 1
ATOM 714 C C . GLY A 1 93 ? 11.948 1.296 -16.091 1.00 72.69 93 GLY A C 1
ATOM 715 O O . GLY A 1 93 ? 10.789 1.692 -16.220 1.00 72.69 93 GLY A O 1
ATOM 716 N N . ASP A 1 94 ? 12.284 0.176 -15.466 1.00 83.31 94 ASP A N 1
ATOM 717 C CA . ASP A 1 94 ? 11.321 -0.768 -14.912 1.00 83.31 94 ASP A CA 1
ATOM 718 C C . ASP A 1 94 ? 11.343 -0.705 -13.389 1.00 83.31 94 ASP A C 1
ATOM 720 O O . ASP A 1 94 ? 12.411 -0.616 -12.772 1.00 83.31 94 ASP A O 1
ATOM 724 N N . TYR A 1 95 ? 10.175 -0.829 -12.765 1.00 85.81 95 TYR A N 1
ATOM 725 C CA . TYR A 1 95 ? 10.093 -1.150 -11.347 1.00 85.81 95 TYR A CA 1
ATOM 726 C C . TYR A 1 95 ? 10.161 -2.664 -11.176 1.00 85.81 95 TYR A C 1
ATOM 728 O O . TYR A 1 95 ? 9.340 -3.395 -11.724 1.00 85.81 95 TYR A O 1
ATOM 736 N N . VAL A 1 96 ? 11.146 -3.153 -10.419 1.00 89.75 96 VAL A N 1
ATOM 737 C CA . VAL A 1 96 ? 11.363 -4.591 -10.193 1.00 89.75 96 VAL A CA 1
ATOM 738 C C . VAL A 1 96 ? 11.779 -4.903 -8.754 1.00 89.75 96 VAL A C 1
ATOM 740 O O . VAL A 1 96 ? 12.264 -4.048 -8.013 1.00 89.75 96 VAL A O 1
ATOM 743 N N . GLY A 1 97 ? 11.605 -6.164 -8.349 1.00 92.00 97 GLY A N 1
ATOM 744 C CA . GLY A 1 97 ? 12.061 -6.672 -7.047 1.00 92.00 97 GLY A CA 1
ATOM 745 C C . GLY A 1 97 ? 11.171 -6.306 -5.853 1.00 92.00 97 GLY A C 1
ATOM 746 O O . GLY A 1 97 ? 11.572 -6.539 -4.710 1.00 92.00 97 GLY A O 1
ATOM 747 N N . GLY A 1 98 ? 9.983 -5.751 -6.103 1.00 94.50 98 GLY A N 1
ATOM 748 C CA . GLY A 1 98 ? 8.991 -5.433 -5.081 1.00 94.50 98 GLY A CA 1
ATOM 749 C C . GLY A 1 98 ? 8.017 -6.579 -4.810 1.00 94.50 98 GLY A C 1
ATOM 750 O O . GLY A 1 98 ? 8.155 -7.703 -5.296 1.00 94.50 98 GLY A O 1
ATOM 751 N N . THR A 1 99 ? 7.010 -6.289 -3.993 1.00 97.12 99 THR A N 1
ATOM 752 C CA . THR A 1 99 ? 5.836 -7.146 -3.844 1.00 97.12 99 THR A CA 1
ATOM 753 C C . THR A 1 99 ? 4.985 -7.057 -5.105 1.00 97.12 99 THR A C 1
ATOM 755 O O . THR A 1 99 ? 4.671 -5.963 -5.567 1.00 97.12 99 THR A O 1
ATOM 758 N N . VAL A 1 100 ? 4.562 -8.212 -5.620 1.00 96.88 100 VAL A N 1
ATOM 759 C CA . VAL A 1 100 ? 3.621 -8.287 -6.742 1.00 96.88 100 VAL A CA 1
ATOM 760 C C . VAL A 1 100 ? 2.226 -7.869 -6.266 1.00 96.88 100 VAL A C 1
ATOM 762 O O . VAL A 1 100 ? 1.678 -8.500 -5.354 1.00 96.88 100 VAL A O 1
ATOM 765 N N . TYR A 1 101 ? 1.647 -6.823 -6.857 1.00 96.50 101 TYR A N 1
ATOM 766 C CA . TYR A 1 101 ? 0.388 -6.234 -6.390 1.00 96.50 101 TYR A CA 1
ATOM 767 C C . TYR A 1 101 ? -0.785 -7.215 -6.505 1.00 96.50 101 TYR A C 1
ATOM 769 O O . TYR A 1 101 ? -1.524 -7.400 -5.536 1.00 96.50 101 TYR A O 1
ATOM 777 N N . SER A 1 102 ? -0.918 -7.941 -7.616 1.00 96.81 102 SER A N 1
ATOM 778 C CA . SER A 1 102 ? -1.981 -8.945 -7.753 1.00 96.81 102 SER A CA 1
ATOM 779 C C . SER A 1 102 ? -1.922 -10.054 -6.692 1.00 96.81 102 SER A C 1
ATOM 781 O O . SER A 1 102 ? -2.963 -10.558 -6.266 1.00 96.81 102 SER A O 1
ATOM 783 N N . ASN A 1 103 ? -0.728 -10.425 -6.218 1.00 97.94 103 ASN A N 1
ATOM 784 C CA . ASN A 1 103 ? -0.571 -11.394 -5.131 1.00 97.94 103 ASN A CA 1
ATOM 785 C C . ASN A 1 103 ? -0.949 -10.791 -3.777 1.00 97.94 103 ASN A C 1
ATOM 787 O O . ASN A 1 103 ? -1.619 -11.455 -2.989 1.00 97.94 103 ASN A O 1
ATOM 791 N N . LEU A 1 104 ? -0.588 -9.528 -3.539 1.00 97.56 104 LEU A N 1
ATOM 792 C CA . LEU A 1 104 ? -1.021 -8.795 -2.355 1.00 97.56 104 LEU A CA 1
ATOM 793 C C . LEU A 1 104 ? -2.554 -8.745 -2.277 1.00 97.56 104 LEU A C 1
ATOM 795 O O . LEU A 1 104 ? -3.127 -9.120 -1.260 1.00 97.56 104 LEU A O 1
ATOM 799 N N . VAL A 1 105 ? -3.241 -8.386 -3.364 1.00 97.50 105 VAL A N 1
ATOM 800 C CA . VAL A 1 105 ? -4.715 -8.333 -3.396 1.00 97.50 105 VAL A CA 1
ATOM 801 C C . VAL A 1 105 ? -5.350 -9.700 -3.125 1.00 97.50 105 VAL A C 1
ATOM 803 O O . VAL A 1 105 ? -6.370 -9.770 -2.444 1.00 97.50 105 VAL A O 1
ATOM 806 N N . LYS A 1 106 ? -4.754 -10.802 -3.597 1.00 97.50 106 LYS A N 1
ATOM 807 C CA . LYS A 1 106 ? -5.238 -12.160 -3.276 1.00 97.50 106 LYS A CA 1
ATOM 808 C C . LYS A 1 106 ? -5.119 -12.492 -1.787 1.00 97.50 106 LYS A C 1
ATOM 810 O O . LYS A 1 106 ? -5.952 -13.228 -1.271 1.00 97.50 106 LYS A O 1
ATOM 815 N N . GLU A 1 107 ? -4.093 -11.980 -1.111 1.00 96.06 107 GLU A N 1
ATOM 816 C CA . GLU A 1 107 ? -3.842 -12.247 0.309 1.00 96.06 107 GLU A CA 1
ATOM 817 C C . GLU A 1 107 ? -4.666 -11.349 1.244 1.00 96.06 107 GLU A C 1
ATOM 819 O O . GLU A 1 107 ? -5.110 -11.787 2.309 1.00 96.06 107 GLU A O 1
ATOM 824 N N . ILE A 1 108 ? -4.831 -10.078 0.878 1.00 96.19 108 ILE A N 1
ATOM 825 C CA . ILE A 1 108 ? -5.507 -9.069 1.702 1.00 96.19 108 ILE A CA 1
ATOM 826 C C . ILE A 1 108 ? -7.007 -9.014 1.397 1.00 96.19 108 ILE A C 1
ATOM 828 O O . ILE A 1 108 ? -7.820 -8.835 2.301 1.00 96.19 108 ILE A O 1
ATOM 832 N N . GLY A 1 109 ? -7.383 -9.179 0.132 1.00 96.75 109 GLY A N 1
ATOM 833 C CA . GLY A 1 109 ? -8.706 -8.854 -0.383 1.00 96.75 109 GLY A CA 1
ATOM 834 C C . GLY A 1 109 ? -8.707 -7.560 -1.199 1.00 96.75 109 GLY A C 1
ATOM 835 O O . GLY A 1 109 ? -7.731 -6.808 -1.237 1.00 96.75 109 GLY A O 1
ATOM 836 N N . GLN A 1 110 ? -9.826 -7.317 -1.881 1.00 96.25 110 GLN A N 1
ATOM 837 C CA . GLN A 1 110 ? -9.987 -6.169 -2.775 1.00 96.25 110 GLN A CA 1
ATOM 838 C C . GLN A 1 110 ? -9.911 -4.837 -2.012 1.00 96.25 110 GLN A C 1
ATOM 840 O O . GLN A 1 110 ? -10.405 -4.761 -0.883 1.00 96.25 110 GLN A O 1
ATOM 845 N N . PRO A 1 111 ? -9.318 -3.787 -2.609 1.00 97.00 111 PRO A N 1
ATOM 846 C CA . PRO A 1 111 ? -9.345 -2.454 -2.026 1.00 97.00 111 PRO A CA 1
ATOM 847 C C . PRO A 1 111 ? -10.767 -1.888 -2.002 1.00 97.00 111 PRO A C 1
ATOM 849 O O . PRO A 1 111 ? -11.609 -2.220 -2.836 1.00 97.00 111 PRO A O 1
ATOM 852 N N . THR A 1 112 ? -11.018 -0.981 -1.060 1.00 96.50 112 THR A N 1
ATOM 853 C CA . THR A 1 112 ? -12.260 -0.198 -0.981 1.00 96.50 112 THR A CA 1
ATOM 854 C C . THR A 1 112 ? -12.401 0.741 -2.181 1.00 96.50 112 THR A C 1
ATOM 856 O O . THR A 1 112 ? -13.508 1.000 -2.642 1.00 96.50 112 THR A O 1
ATOM 859 N N . SER A 1 113 ? -11.279 1.255 -2.692 1.00 96.12 113 SER A N 1
ATOM 860 C CA . SER A 1 113 ? -11.229 2.091 -3.889 1.00 96.12 113 SER A CA 1
ATOM 861 C C . SER A 1 113 ? -9.973 1.794 -4.696 1.00 96.12 113 SER A C 1
ATOM 863 O O . SER A 1 113 ? -8.897 1.594 -4.131 1.00 96.12 113 SER A O 1
ATOM 865 N N . LEU A 1 114 ? -10.110 1.781 -6.018 1.00 94.81 114 LEU A N 1
ATOM 866 C CA . LEU A 1 114 ? -9.009 1.637 -6.958 1.00 94.81 114 LEU A CA 1
ATOM 867 C C . LEU A 1 114 ? -9.132 2.726 -8.019 1.00 94.81 114 LEU A C 1
ATOM 869 O O . LEU A 1 114 ? -10.138 2.803 -8.722 1.00 9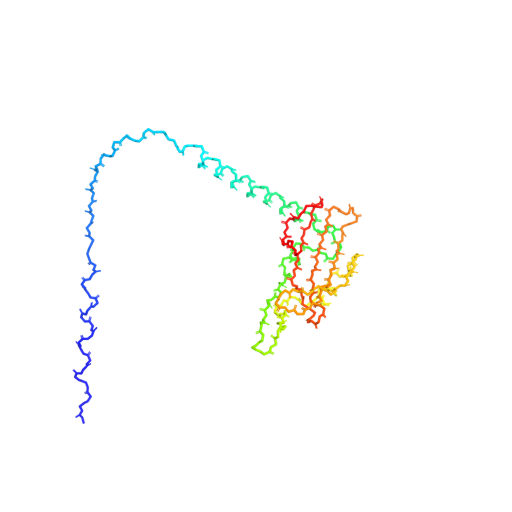4.81 114 LEU A O 1
ATOM 873 N N . ILE A 1 115 ? -8.097 3.552 -8.133 1.00 91.94 115 ILE A N 1
ATOM 874 C CA . ILE A 1 115 ? -7.984 4.575 -9.169 1.00 91.94 115 ILE A CA 1
ATOM 875 C C . ILE A 1 115 ? -6.743 4.250 -9.984 1.00 91.94 115 ILE A C 1
ATOM 877 O O . ILE A 1 115 ? -5.639 4.231 -9.452 1.00 91.94 115 ILE A O 1
ATOM 881 N N . GLU A 1 116 ? -6.921 4.004 -11.274 1.00 88.75 116 GLU A N 1
ATOM 882 C CA . GLU A 1 116 ? -5.811 3.804 -12.199 1.00 88.75 116 GLU A CA 1
ATOM 883 C C . GLU A 1 116 ? -5.617 5.067 -13.030 1.00 88.75 116 GLU A C 1
ATOM 885 O O . GLU A 1 116 ? -6.573 5.593 -13.605 1.00 88.75 116 GLU A O 1
ATOM 890 N N . TYR A 1 117 ? -4.384 5.561 -13.095 1.00 79.75 117 TYR A N 1
ATOM 891 C CA . TYR A 1 117 ? -4.041 6.729 -13.894 1.00 79.75 117 TYR A CA 1
ATOM 892 C C . TYR A 1 117 ? -2.649 6.603 -14.513 1.00 79.75 117 TYR A C 1
ATOM 894 O O . TYR A 1 117 ? -1.802 5.807 -14.102 1.00 79.75 117 TYR A O 1
ATOM 902 N N . THR A 1 118 ? -2.420 7.413 -15.542 1.00 73.25 118 THR A N 1
ATOM 903 C CA . THR A 1 118 ? -1.149 7.499 -16.261 1.00 73.25 118 THR A CA 1
ATOM 904 C C . T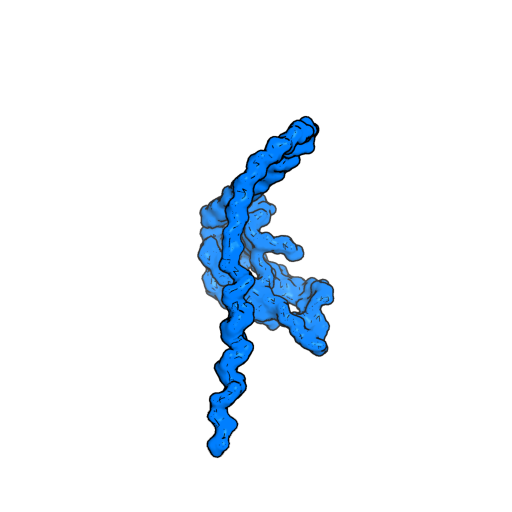HR A 1 118 ? -0.461 8.810 -15.872 1.00 73.25 118 THR A C 1
ATOM 906 O O . THR A 1 118 ? -0.818 9.867 -16.386 1.00 73.25 118 THR A O 1
ATOM 909 N N . GLN A 1 119 ? 0.508 8.757 -14.953 1.00 67.12 119 GLN A N 1
ATOM 910 C CA . GLN A 1 119 ? 1.356 9.891 -14.554 1.00 67.12 119 GLN A CA 1
ATOM 911 C C . GLN A 1 119 ? 2.829 9.735 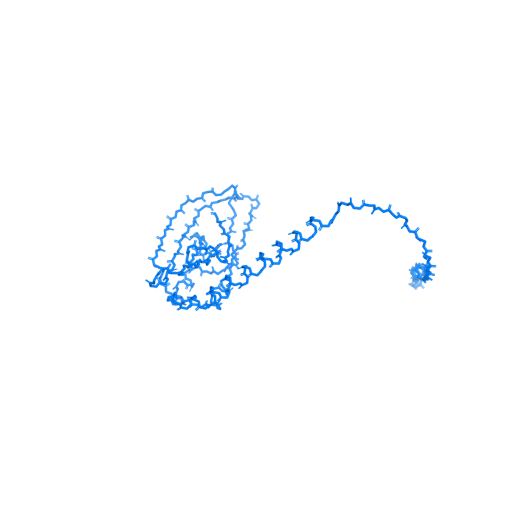-14.968 1.00 67.12 119 GLN A C 1
ATOM 913 O O . GLN A 1 119 ? 3.566 8.945 -14.386 1.00 67.12 119 GLN A O 1
ATOM 918 N N . TYR A 1 120 ? 3.272 10.502 -15.967 1.00 60.31 120 TYR A N 1
ATOM 919 C CA . TYR A 1 120 ? 4.650 10.463 -16.474 1.00 60.31 120 TYR A CA 1
ATOM 920 C C . TYR A 1 120 ? 5.620 11.168 -15.525 1.00 60.31 120 TYR A C 1
ATOM 922 O O . TYR A 1 120 ? 5.563 12.389 -15.375 1.00 60.31 120 TYR A O 1
ATOM 930 N N . TYR A 1 121 ? 6.537 10.407 -14.923 1.00 58.91 121 TYR A N 1
ATOM 931 C CA . TYR A 1 121 ? 7.656 10.964 -14.167 1.00 58.91 121 TYR A CA 1
ATOM 932 C C . TYR A 1 121 ? 8.844 11.264 -15.096 1.00 58.91 121 TYR A C 1
ATOM 934 O O . TYR A 1 121 ? 9.005 10.606 -16.127 1.00 58.91 121 TYR A O 1
ATOM 942 N N . PRO A 1 122 ? 9.723 12.227 -14.747 1.00 55.03 122 PRO A N 1
ATOM 943 C CA . PRO A 1 122 ? 10.869 12.620 -15.579 1.00 55.03 122 PRO A CA 1
ATOM 944 C C . PRO A 1 122 ? 11.850 11.485 -15.933 1.00 55.03 122 PRO A C 1
ATOM 946 O O . PRO A 1 122 ? 12.703 11.673 -16.797 1.00 55.03 122 PRO A O 1
ATOM 949 N N . THR A 1 123 ? 11.750 10.326 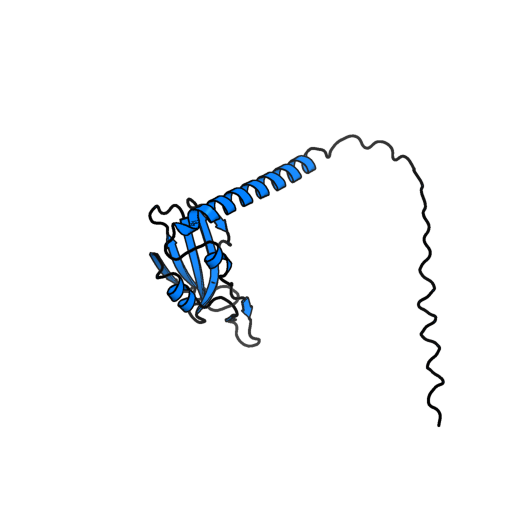-15.272 1.00 55.38 123 THR A N 1
ATOM 950 C CA . THR A 1 123 ? 12.618 9.153 -15.449 1.00 55.38 123 THR A CA 1
ATOM 951 C C . THR A 1 123 ? 11.971 7.976 -16.187 1.00 55.38 123 THR A C 1
ATOM 953 O O . THR A 1 123 ? 12.636 6.956 -16.333 1.00 55.38 123 THR A O 1
ATOM 956 N N . GLY A 1 124 ? 10.723 8.061 -16.659 1.00 50.75 124 GLY A N 1
ATOM 957 C CA . GLY A 1 124 ? 10.120 6.963 -17.425 1.00 50.75 124 GLY A CA 1
ATOM 958 C C . GLY A 1 124 ? 8.611 6.789 -17.277 1.00 50.75 124 GLY A C 1
ATOM 959 O O . GLY A 1 124 ? 7.950 7.519 -16.540 1.00 50.75 124 GLY A O 1
ATOM 960 N N . THR A 1 125 ? 8.092 5.821 -18.042 1.00 53.34 125 THR A N 1
ATOM 961 C CA . THR A 1 125 ? 6.665 5.529 -18.252 1.00 53.34 125 THR A CA 1
ATOM 962 C C . THR A 1 125 ? 5.896 5.238 -16.970 1.00 53.34 125 THR A C 1
ATOM 964 O O . THR A 1 125 ? 6.404 4.768 -15.960 1.00 53.34 125 THR A O 1
ATOM 967 N N . ALA A 1 126 ? 4.620 5.562 -17.087 1.00 59.38 126 ALA A N 1
ATOM 968 C CA . ALA A 1 126 ? 3.653 5.778 -16.059 1.00 59.38 126 ALA A CA 1
ATOM 969 C C . ALA A 1 126 ? 2.536 4.751 -16.097 1.00 59.38 126 ALA A C 1
ATOM 971 O O . ALA A 1 126 ? 1.715 4.809 -17.013 1.00 59.38 126 ALA A O 1
ATOM 972 N N . ILE A 1 127 ? 2.402 3.931 -15.061 1.00 61.69 127 ILE A N 1
ATOM 973 C CA . ILE A 1 127 ? 1.066 3.609 -14.569 1.00 61.69 127 ILE A CA 1
ATOM 974 C C . ILE A 1 127 ? 1.143 3.498 -13.059 1.00 61.69 127 ILE A C 1
ATOM 976 O O . ILE A 1 127 ? 1.841 2.636 -12.553 1.00 61.69 127 ILE A O 1
ATOM 980 N N . GLU A 1 128 ? 0.396 4.331 -12.351 1.00 71.88 128 GLU A N 1
ATOM 981 C CA . GLU A 1 128 ? 0.212 4.177 -10.918 1.00 71.88 128 GLU A CA 1
ATOM 982 C C . GLU A 1 128 ? -1.243 3.787 -10.705 1.00 71.88 128 GLU A C 1
ATOM 984 O O . GLU A 1 128 ? -2.174 4.559 -10.947 1.00 71.88 128 GLU A O 1
ATOM 989 N N . GLY A 1 129 ? -1.465 2.542 -10.314 1.00 88.50 129 GLY A N 1
ATOM 990 C CA . GLY A 1 129 ? -2.718 2.199 -9.677 1.00 88.50 129 GLY A CA 1
ATOM 991 C C . GLY A 1 129 ? -2.629 2.609 -8.215 1.00 88.50 129 GLY A C 1
ATOM 992 O O . GLY A 1 129 ? -1.731 2.171 -7.499 1.00 88.50 129 GLY A O 1
ATOM 993 N N . LYS A 1 130 ? -3.559 3.447 -7.767 1.00 93.19 130 LYS A N 1
ATOM 994 C CA . LYS A 1 130 ? -3.744 3.803 -6.362 1.00 93.19 130 LYS A CA 1
ATOM 995 C C . LYS A 1 130 ? -4.865 2.951 -5.786 1.00 93.19 130 LYS A C 1
ATOM 997 O O . LYS A 1 130 ? -6.041 3.186 -6.066 1.00 93.19 130 LYS A O 1
ATOM 1002 N N . ALA A 1 131 ? -4.490 1.966 -4.983 1.00 96.12 131 ALA A N 1
ATOM 1003 C CA . ALA A 1 131 ? -5.404 1.088 -4.270 1.00 96.12 131 ALA A CA 1
ATOM 1004 C C . ALA A 1 131 ? -5.506 1.519 -2.804 1.00 96.12 131 ALA A C 1
ATOM 1006 O O . ALA A 1 131 ? -4.492 1.617 -2.114 1.00 96.12 131 ALA A O 1
ATOM 1007 N N . THR A 1 132 ? -6.724 1.760 -2.327 1.00 97.06 132 THR A N 1
ATOM 1008 C CA . THR A 1 132 ? -6.994 2.234 -0.966 1.00 97.06 132 THR A CA 1
ATOM 1009 C C . THR A 1 132 ? -7.858 1.230 -0.214 1.00 97.06 132 THR A C 1
ATOM 1011 O O . THR A 1 132 ? -8.939 0.868 -0.679 1.00 97.06 132 THR A O 1
ATOM 1014 N N . TRP A 1 133 ? -7.423 0.841 0.981 1.00 97.69 133 TRP A N 1
ATOM 1015 C CA . TRP A 1 133 ? -8.222 0.110 1.962 1.00 97.69 133 TRP A CA 1
ATOM 1016 C C . TRP A 1 133 ? -8.498 1.016 3.154 1.00 97.69 133 TRP A C 1
ATOM 1018 O O . TRP A 1 133 ? -7.563 1.586 3.712 1.00 97.69 133 TRP A O 1
ATOM 1028 N N . ASN A 1 134 ? -9.760 1.107 3.562 1.00 96.19 134 ASN A N 1
ATOM 1029 C CA . ASN A 1 134 ? -10.174 1.880 4.730 1.00 96.19 134 ASN A CA 1
ATOM 1030 C C . ASN A 1 134 ? -10.717 0.958 5.823 1.00 96.19 134 ASN A C 1
ATOM 1032 O O . ASN A 1 134 ? -11.306 -0.088 5.535 1.00 96.19 134 ASN A O 1
ATOM 1036 N N . SER A 1 135 ? -10.551 1.358 7.079 1.00 93.69 135 SER A N 1
ATOM 1037 C CA . SER A 1 135 ? -11.365 0.823 8.165 1.00 93.69 135 SER A CA 1
ATOM 1038 C C . SER A 1 135 ? -12.823 1.256 7.992 1.00 93.69 135 SER A C 1
ATOM 1040 O O . SER A 1 135 ? -13.117 2.253 7.335 1.00 93.69 135 SER A O 1
ATOM 1042 N N . THR A 1 136 ? -13.751 0.526 8.610 1.00 88.81 136 THR A N 1
ATOM 1043 C CA . THR A 1 136 ? -15.193 0.827 8.537 1.00 88.81 136 THR A CA 1
ATOM 1044 C C . THR A 1 136 ? -15.545 2.235 9.030 1.00 88.81 136 THR A C 1
ATOM 1046 O O . THR A 1 136 ? -16.502 2.830 8.551 1.00 88.81 136 THR A O 1
ATOM 1049 N N . ASP A 1 137 ? -14.787 2.757 9.995 1.00 89.50 137 ASP A N 1
ATOM 1050 C CA . ASP A 1 137 ? -14.942 4.105 10.557 1.00 89.50 137 ASP A CA 1
ATOM 1051 C C . ASP A 1 137 ? -14.073 5.163 9.852 1.00 89.50 137 ASP A C 1
ATOM 1053 O O . ASP A 1 137 ? -14.009 6.298 10.316 1.00 89.50 137 ASP A O 1
ATOM 1057 N N . GLU A 1 138 ? -13.366 4.781 8.782 1.00 87.56 138 GLU A N 1
ATOM 1058 C CA . GLU A 1 138 ? -12.425 5.613 8.017 1.00 87.56 138 GLU A CA 1
ATOM 1059 C C . GLU A 1 138 ? -11.288 6.236 8.854 1.00 87.56 138 GLU A C 1
ATOM 1061 O O . GLU A 1 138 ? -10.552 7.103 8.387 1.00 87.56 138 GLU A O 1
ATOM 1066 N N . SER A 1 139 ? -11.089 5.768 10.090 1.00 89.62 139 SER A N 1
ATOM 1067 C CA . SER A 1 139 ? -10.015 6.240 10.969 1.00 89.62 139 SER A CA 1
ATOM 1068 C C . SER A 1 139 ? -8.635 5.730 10.560 1.00 89.62 139 SER A C 1
ATOM 1070 O O . SER A 1 139 ? -7.630 6.295 10.988 1.00 89.62 139 SER A O 1
ATOM 1072 N N . VAL A 1 140 ? -8.557 4.678 9.743 1.00 93.06 140 VAL A N 1
ATOM 1073 C CA . VAL A 1 140 ? -7.304 4.124 9.228 1.00 93.06 140 VAL A CA 1
ATOM 1074 C C . VAL A 1 140 ? -7.428 3.874 7.736 1.00 93.06 140 VAL A C 1
ATOM 1076 O O . VAL A 1 140 ? -8.383 3.239 7.288 1.00 93.06 140 VAL A O 1
ATOM 1079 N N . SER A 1 141 ? -6.415 4.300 6.984 1.00 95.38 141 SER A N 1
ATOM 1080 C CA . SER A 1 141 ? -6.320 4.036 5.550 1.00 95.38 141 SER A CA 1
ATOM 1081 C C . SER A 1 141 ? -4.948 3.487 5.195 1.00 95.38 141 SER A C 1
ATOM 1083 O O . SER A 1 141 ? -3.923 4.018 5.621 1.00 95.38 141 SER A O 1
ATOM 1085 N N . ILE A 1 142 ? -4.924 2.446 4.372 1.00 96.69 142 ILE A N 1
ATOM 1086 C CA . ILE A 1 142 ? -3.713 1.938 3.729 1.00 96.69 142 ILE A CA 1
ATOM 1087 C C . ILE A 1 142 ? -3.830 2.235 2.247 1.00 96.69 142 ILE A C 1
ATOM 1089 O O . ILE A 1 142 ? -4.826 1.877 1.617 1.00 96.69 142 ILE A O 1
ATOM 1093 N N . ILE A 1 143 ? -2.807 2.874 1.693 1.00 96.06 143 ILE A N 1
ATOM 1094 C CA . ILE A 1 143 ? -2.738 3.199 0.273 1.00 96.06 143 ILE A CA 1
ATOM 1095 C C . ILE A 1 143 ? -1.529 2.491 -0.320 1.00 96.06 143 ILE A C 1
ATOM 1097 O O . ILE A 1 143 ? -0.415 2.633 0.180 1.00 96.06 143 ILE A O 1
ATOM 1101 N N . ILE A 1 144 ? -1.748 1.736 -1.390 1.00 95.62 144 ILE A N 1
ATOM 1102 C CA . ILE A 1 144 ? -0.705 1.096 -2.185 1.00 95.62 144 ILE A CA 1
ATOM 1103 C C . ILE A 1 144 ? -0.693 1.751 -3.559 1.00 95.62 144 ILE A C 1
ATOM 1105 O O . ILE A 1 144 ? -1.719 1.782 -4.239 1.00 95.62 144 ILE A O 1
ATOM 1109 N N . TYR A 1 145 ? 0.476 2.240 -3.960 1.00 93.00 145 TYR A N 1
ATOM 1110 C CA . TYR A 1 145 ? 0.743 2.633 -5.336 1.00 93.00 145 TYR A CA 1
ATOM 1111 C C . TYR A 1 145 ? 1.499 1.490 -5.989 1.00 93.00 145 TYR A C 1
ATOM 1113 O O . TYR A 1 145 ? 2.483 0.988 -5.430 1.00 93.00 145 TYR A O 1
ATOM 1121 N N . TYR A 1 146 ? 1.040 1.065 -7.155 1.00 91.81 146 TYR A N 1
ATOM 1122 C CA . TYR A 1 146 ? 1.681 -0.003 -7.901 1.00 91.81 146 TYR A CA 1
ATOM 1123 C C . TYR A 1 146 ? 1.848 0.367 -9.368 1.00 91.81 146 TYR A C 1
ATOM 1125 O O . TYR A 1 146 ? 1.002 1.041 -9.954 1.00 91.81 146 TYR A O 1
ATOM 1133 N N . ASP A 1 147 ? 2.935 -0.124 -9.947 1.00 88.94 147 ASP A N 1
ATOM 1134 C CA . ASP A 1 147 ? 3.159 -0.123 -11.377 1.00 88.94 147 ASP A CA 1
ATOM 1135 C C . ASP A 1 147 ? 2.267 -1.176 -12.024 1.00 88.94 147 ASP A C 1
ATOM 1137 O O . ASP A 1 147 ? 2.472 -2.376 -11.835 1.00 88.94 147 ASP A O 1
ATOM 1141 N N . LYS A 1 148 ? 1.263 -0.744 -12.787 1.00 87.06 148 LYS A N 1
ATOM 1142 C CA . LYS A 1 148 ? 0.343 -1.668 -13.465 1.00 87.06 148 LYS A CA 1
ATOM 1143 C C . LYS A 1 148 ? 1.031 -2.491 -14.553 1.00 87.06 148 LYS A C 1
ATOM 1145 O O . LYS A 1 148 ? 0.592 -3.606 -14.815 1.00 87.06 148 LYS A O 1
ATOM 1150 N N . SER A 1 149 ? 2.078 -1.968 -15.193 1.00 84.81 149 SER A N 1
ATOM 1151 C CA . SER A 1 149 ? 2.751 -2.657 -16.304 1.00 84.81 149 SER A CA 1
ATOM 1152 C C . SER A 1 149 ? 3.536 -3.863 -15.803 1.00 84.81 149 SER A C 1
ATOM 1154 O O . SER A 1 149 ? 3.492 -4.931 -16.410 1.00 84.81 149 SER A O 1
ATOM 1156 N N . TYR A 1 150 ? 4.217 -3.694 -14.670 1.00 87.50 150 TYR A N 1
ATOM 1157 C CA . TYR A 1 150 ? 5.066 -4.723 -14.068 1.00 87.50 150 TYR A CA 1
ATOM 1158 C C . TYR A 1 150 ? 4.428 -5.405 -12.846 1.00 87.50 150 TYR A C 1
ATOM 1160 O O . TYR A 1 150 ? 5.035 -6.295 -12.243 1.00 87.50 150 TYR A O 1
ATOM 1168 N N . ASP A 1 151 ? 3.200 -5.009 -12.496 1.00 92.44 151 ASP A N 1
ATOM 1169 C CA . ASP A 1 151 ? 2.428 -5.482 -11.341 1.00 92.44 151 ASP A CA 1
ATOM 1170 C C . ASP A 1 151 ? 3.232 -5.390 -10.034 1.00 92.44 151 ASP A C 1
ATOM 1172 O O . ASP A 1 151 ? 3.203 -6.292 -9.201 1.00 92.44 151 ASP A O 1
ATOM 1176 N N . GLN A 1 152 ? 4.006 -4.314 -9.864 1.00 93.00 152 GLN A N 1
ATOM 1177 C CA . GLN A 1 152 ? 4.910 -4.133 -8.726 1.00 93.00 152 GLN A CA 1
ATOM 1178 C C . GLN A 1 152 ? 4.432 -3.026 -7.799 1.00 93.00 152 GLN A C 1
ATOM 1180 O O . GLN A 1 152 ? 4.163 -1.918 -8.243 1.00 93.00 152 GLN A O 1
ATOM 1185 N N . VAL A 1 153 ? 4.419 -3.272 -6.492 1.00 93.94 153 VAL A N 1
ATOM 1186 C CA . VAL A 1 153 ? 4.221 -2.205 -5.506 1.00 93.94 153 VAL A CA 1
ATOM 1187 C C . VAL A 1 153 ? 5.424 -1.262 -5.522 1.00 93.94 153 VAL A C 1
ATOM 1189 O O . VAL A 1 153 ? 6.550 -1.686 -5.266 1.00 93.94 153 VAL A O 1
ATOM 1192 N N . ILE A 1 154 ? 5.177 0.021 -5.774 1.00 91.38 154 ILE A N 1
ATOM 1193 C CA . ILE A 1 154 ? 6.208 1.068 -5.855 1.00 91.38 154 ILE A CA 1
ATOM 1194 C C . ILE A 1 154 ? 6.212 1.970 -4.620 1.00 91.38 154 ILE A C 1
ATOM 1196 O O . ILE A 1 154 ? 7.261 2.465 -4.219 1.00 91.38 154 ILE A O 1
ATOM 1200 N N . ASN A 1 155 ? 5.060 2.138 -3.966 1.00 92.38 155 ASN A N 1
ATOM 1201 C CA . ASN A 1 155 ? 4.946 2.899 -2.728 1.00 92.38 155 ASN A CA 1
ATOM 1202 C C . ASN A 1 155 ? 3.813 2.348 -1.852 1.00 92.38 155 ASN A C 1
ATOM 1204 O O . ASN A 1 155 ? 2.854 1.745 -2.340 1.00 92.38 155 ASN A O 1
ATOM 1208 N N . LYS A 1 156 ? 3.915 2.582 -0.545 1.00 94.75 156 LYS A N 1
ATOM 1209 C CA . LYS A 1 156 ? 2.867 2.293 0.430 1.00 94.75 156 LYS A CA 1
ATOM 1210 C C . LYS A 1 156 ? 2.771 3.427 1.438 1.00 94.75 156 LYS A C 1
ATOM 1212 O O . LYS A 1 156 ? 3.782 4.017 1.812 1.00 94.75 156 LYS A O 1
ATOM 1217 N N . GLN A 1 157 ? 1.556 3.712 1.872 1.00 94.94 157 GLN A N 1
ATOM 1218 C CA . GLN A 1 157 ? 1.274 4.719 2.878 1.00 94.94 157 GLN A CA 1
ATOM 1219 C C . GLN A 1 157 ? 0.294 4.156 3.898 1.00 94.94 157 GLN A C 1
ATOM 1221 O O . GLN A 1 157 ? -0.637 3.425 3.550 1.00 94.94 157 GLN A O 1
ATOM 1226 N N . LEU A 1 158 ? 0.486 4.551 5.149 1.00 93.94 158 LEU A N 1
ATOM 1227 C CA . LEU A 1 158 ? -0.435 4.302 6.243 1.00 93.94 158 LEU A CA 1
ATOM 1228 C C . LEU A 1 158 ? -0.882 5.645 6.800 1.00 93.94 158 LEU A C 1
ATOM 1230 O O . LEU A 1 158 ? -0.046 6.483 7.144 1.00 93.94 158 LEU A O 1
ATOM 1234 N N . TYR A 1 159 ? -2.193 5.825 6.904 1.00 92.75 159 TYR A N 1
ATOM 1235 C CA . TYR A 1 159 ? -2.829 6.986 7.506 1.00 92.75 159 TYR A CA 1
ATOM 1236 C C . TYR A 1 159 ? -3.632 6.570 8.729 1.00 92.75 159 TYR A C 1
ATOM 1238 O O . TYR A 1 159 ? -4.288 5.528 8.728 1.00 92.75 159 TYR A O 1
ATOM 1246 N N . VAL A 1 160 ? -3.619 7.426 9.747 1.00 90.06 160 VAL A N 1
ATOM 1247 C CA . VAL A 1 160 ? -4.548 7.367 10.874 1.00 90.06 160 VAL A CA 1
ATOM 1248 C C . VAL A 1 160 ? -5.164 8.747 11.049 1.00 90.06 160 VAL A C 1
ATOM 1250 O O . VAL A 1 160 ? -4.439 9.736 11.126 1.00 90.06 160 VAL A O 1
ATOM 1253 N N . ASN A 1 161 ? -6.492 8.820 11.112 1.00 88.94 161 ASN A N 1
ATOM 1254 C CA . ASN A 1 161 ? -7.261 10.060 11.216 1.00 88.94 161 ASN A CA 1
ATOM 1255 C C . ASN A 1 161 ? -6.801 11.104 10.182 1.00 88.94 161 ASN A C 1
ATOM 1257 O O . ASN A 1 161 ? -6.542 12.260 10.517 1.00 88.94 161 ASN A O 1
ATOM 1261 N N . ASN A 1 162 ? -6.636 10.668 8.929 1.00 87.50 162 ASN A N 1
ATOM 1262 C CA . ASN A 1 162 ? -6.149 11.467 7.798 1.00 87.50 162 ASN A CA 1
ATOM 1263 C C . ASN A 1 162 ? -4.734 12.055 7.952 1.00 87.50 162 ASN A C 1
ATOM 1265 O O . ASN A 1 162 ? -4.333 12.908 7.162 1.00 87.50 162 ASN A O 1
ATOM 1269 N N . GLN A 1 163 ? -3.945 11.590 8.920 1.00 89.00 163 GLN A N 1
ATOM 1270 C CA . GLN A 1 163 ? -2.538 11.960 9.062 1.00 89.00 163 GLN A CA 1
ATOM 1271 C C . GLN A 1 163 ? -1.637 10.835 8.566 1.00 89.00 163 GLN A C 1
ATOM 1273 O O . GLN A 1 163 ? -1.825 9.684 8.954 1.00 89.00 163 GLN A O 1
ATOM 1278 N N . LEU A 1 164 ? -0.653 11.172 7.727 1.00 89.88 164 LEU A N 1
ATOM 1279 C CA . LEU A 1 164 ? 0.354 10.216 7.266 1.00 89.88 164 LEU A CA 1
ATOM 1280 C C . LEU A 1 164 ? 1.216 9.780 8.454 1.00 89.88 164 LEU A C 1
ATOM 1282 O O . LEU A 1 164 ? 1.811 10.613 9.143 1.00 89.88 164 LEU A O 1
ATOM 1286 N N . VAL A 1 165 ? 1.271 8.473 8.680 1.00 90.06 165 VAL A N 1
ATOM 1287 C CA . VAL A 1 165 ? 1.969 7.853 9.812 1.00 90.06 165 VAL A CA 1
ATOM 1288 C C . VAL A 1 165 ? 3.207 7.083 9.369 1.00 90.06 165 VAL A C 1
ATOM 1290 O O . VAL A 1 165 ? 4.186 7.004 10.111 1.00 90.06 165 VAL A O 1
ATOM 1293 N N . ASP A 1 166 ? 3.156 6.513 8.166 1.00 89.06 166 ASP A N 1
ATOM 1294 C CA . ASP A 1 166 ? 4.260 5.803 7.530 1.00 89.06 166 ASP A CA 1
ATOM 1295 C C . ASP A 1 166 ? 4.143 5.875 6.002 1.00 89.06 166 ASP A C 1
ATOM 1297 O O . ASP A 1 166 ? 3.034 5.914 5.466 1.00 89.06 166 ASP A O 1
ATOM 1301 N N . GLY A 1 167 ? 5.287 5.884 5.317 1.00 85.69 167 GLY A N 1
ATOM 1302 C CA . GLY A 1 167 ? 5.392 6.081 3.871 1.00 85.69 167 GLY A CA 1
ATOM 1303 C C . GLY A 1 167 ? 5.799 7.503 3.478 1.00 85.69 167 GLY A C 1
ATOM 1304 O O . GLY A 1 167 ? 6.125 8.340 4.321 1.00 85.69 167 GLY A O 1
ATOM 1305 N N . TYR A 1 168 ? 5.783 7.774 2.174 1.00 75.19 168 TYR A N 1
ATOM 1306 C CA . TYR A 1 168 ? 6.115 9.082 1.607 1.00 75.19 168 TYR A CA 1
ATOM 1307 C C . TYR A 1 168 ? 5.007 9.541 0.669 1.00 75.19 168 TYR A C 1
ATOM 1309 O O . TYR A 1 168 ? 4.437 8.721 -0.056 1.00 75.19 168 TYR A O 1
ATOM 1317 N N . ASN A 1 169 ? 4.709 10.842 0.677 1.00 69.12 169 ASN A N 1
ATOM 1318 C CA . ASN A 1 169 ? 3.848 11.441 -0.338 1.00 69.12 169 ASN A CA 1
ATOM 1319 C C . ASN A 1 169 ? 4.558 11.357 -1.689 1.00 69.12 169 ASN A C 1
ATOM 1321 O O . ASN A 1 169 ? 5.726 11.734 -1.795 1.00 69.12 169 ASN A O 1
ATOM 1325 N N . TYR A 1 170 ? 3.840 10.810 -2.661 1.00 57.06 170 TYR A N 1
ATOM 1326 C CA . TYR A 1 170 ? 4.249 10.727 -4.055 1.00 57.06 170 TYR A CA 1
ATOM 1327 C C . TYR A 1 170 ? 3.646 11.901 -4.831 1.00 57.06 170 TYR A C 1
ATOM 1329 O O . TYR A 1 170 ? 2.529 12.326 -4.444 1.00 57.06 170 TYR A O 1
#

Foldseek 3Di:
DDPDDPPPDPPPVPPPPDDDDDDDDDDDDDDDDDDDPPVVCVVVVVVVVVVVVLVVLVVVLQVCQVLFALDHPVLQVPFFAFDWDDDPPDLATDGDDTDQQVVSCVRRPAAPDWDWDWDDDSRHTDIWIWGWTARPVNQKIKIFTADPVRSHTHWIFIHGNNDTNDTDDD

Sequence (170 aa):
MSLAILSLCFIIVLAIIVKPSLSARATKLTNIQNSSSVSDKVYEQNLSSNIAESAEKKEIARKNIERVVGWTMNKYNAVKLAGFVSHKNDKNGDYVGGTVYSNLVKEIGQPTSLIEYTQYYPTGTAIEGKATWNSTDESVSIIIYYDKSYDQVINKQLYVNNQLVDGYNY

Secondary structure (DSSP, 8-state):
----SSSSSSSGGGSSS----------------S--TTHHHHHHHHHHHHHHHHHHHHHHHHHHGGGSTT--HHHHHH-PPPEEE--TT-SS-EEESS-BHHHHHHHH---SEEEEE---BTTB---EEEEEEE-TTSSEEEEEEEETTTTEEEEEEEEETTEEEES---

pLDDT: mean 73.39, std 21.36, range [34.5, 97.94]